Protein AF-A0AAW4FYX0-F1 (afdb_monomer)

Sequence (81 aa):
MSDEPRGSMDPAPEETPDLEAGGGVAPGDTPPDTPQTSGLSHEQPDRTKRFPAGGVGAFLGVGLLVIAMVVIIIGLIAMVF

Secondary structure (DSSP, 8-state):
------------GGGSTT--------TTSS-S----GGGTS-------SSPPHHHHHHHHHHHHHHHHHHHHHHHHHHHH-

pLDDT: mean 73.1, std 17.23, range [45.91, 98.69]

Structure (mmCIF, N/CA/C/O backbone):
data_AF-A0AAW4FYX0-F1
#
_entry.id   AF-A0AAW4FYX0-F1
#
loop_
_atom_site.group_PDB
_atom_site.id
_atom_site.type_symbol
_atom_site.label_atom_id
_atom_site.label_alt_id
_atom_site.label_comp_id
_atom_site.label_asym_id
_atom_site.label_entity_id
_atom_site.label_seq_id
_atom_site.pdbx_PDB_ins_code
_atom_site.Cartn_x
_atom_site.Cartn_y
_atom_site.Cartn_z
_atom_site.occupancy
_atom_site.B_iso_or_equiv
_atom_site.auth_seq_id
_atom_site.auth_comp_id
_atom_site.auth_asym_id
_atom_site.auth_atom_id
_atom_site.pdbx_PDB_model_num
ATOM 1 N N . MET A 1 1 ? -67.055 -2.657 14.372 1.00 47.84 1 MET A N 1
ATOM 2 C CA . MET A 1 1 ? -65.790 -2.774 15.115 1.00 47.84 1 MET A CA 1
ATOM 3 C C . MET A 1 1 ? -65.815 -4.169 15.699 1.00 47.84 1 MET A C 1
ATOM 5 O O . MET A 1 1 ? -66.496 -4.390 16.689 1.00 47.84 1 MET A O 1
ATOM 9 N N . SER A 1 2 ? -65.307 -5.123 14.928 1.00 45.91 2 SER A N 1
ATOM 10 C CA . SER A 1 2 ? -65.452 -6.553 15.188 1.00 45.91 2 SER A CA 1
ATOM 11 C C . SER A 1 2 ? -64.117 -7.040 15.724 1.00 45.91 2 SER A C 1
ATOM 13 O O . SER A 1 2 ? -63.186 -7.203 14.942 1.00 45.91 2 SER A O 1
ATOM 15 N N . ASP A 1 3 ? -64.014 -7.214 17.036 1.00 54.66 3 ASP A N 1
ATOM 16 C CA . ASP A 1 3 ? -62.835 -7.815 17.648 1.00 54.66 3 ASP A CA 1
ATOM 17 C C . ASP A 1 3 ? -63.096 -9.319 17.780 1.00 54.66 3 ASP A C 1
ATOM 19 O O . ASP A 1 3 ? -63.811 -9.779 18.669 1.00 54.66 3 ASP A O 1
ATOM 23 N N . GLU A 1 4 ? -62.569 -10.083 16.822 1.00 55.78 4 GLU A N 1
ATOM 24 C CA . GLU A 1 4 ? -62.436 -11.533 16.937 1.00 55.78 4 GLU A CA 1
ATOM 25 C C . GLU A 1 4 ? -61.558 -11.853 18.159 1.00 55.78 4 GLU A C 1
ATOM 27 O O . GLU A 1 4 ? -60.431 -11.346 18.250 1.00 55.78 4 GLU A O 1
ATOM 32 N N . PRO A 1 5 ? -62.017 -12.698 19.099 1.00 55.19 5 PRO A N 1
ATOM 33 C CA . PRO A 1 5 ? -61.180 -13.146 20.193 1.00 55.19 5 PRO A CA 1
ATOM 34 C C . PRO A 1 5 ? -60.181 -14.141 19.605 1.00 55.19 5 PRO A C 1
ATOM 36 O O . PRO A 1 5 ? -60.490 -15.313 19.393 1.00 55.19 5 PRO A O 1
ATOM 39 N N . ARG A 1 6 ? -58.977 -13.657 19.277 1.00 54.41 6 ARG A N 1
ATOM 40 C CA . ARG A 1 6 ? -57.850 -14.533 18.955 1.00 54.41 6 ARG A CA 1
ATOM 41 C C . ARG A 1 6 ? -57.685 -15.474 20.139 1.00 54.41 6 ARG A C 1
ATOM 43 O O . ARG A 1 6 ? -57.419 -15.000 21.239 1.00 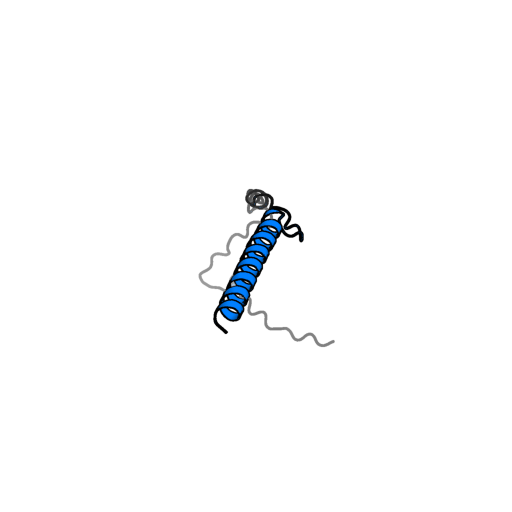54.41 6 ARG A O 1
ATOM 50 N N . GLY A 1 7 ? -57.899 -16.767 19.906 1.00 58.69 7 GLY A N 1
ATOM 51 C CA . GLY A 1 7 ? -57.735 -17.800 20.918 1.00 58.69 7 GLY A CA 1
ATOM 52 C C . GLY A 1 7 ? -56.386 -17.626 21.599 1.00 58.69 7 GLY A C 1
ATOM 53 O O . GLY A 1 7 ? -55.341 -17.843 20.984 1.00 58.69 7 GLY A O 1
ATOM 54 N N . SER A 1 8 ? -56.422 -17.170 22.847 1.00 59.97 8 SER A N 1
ATOM 55 C CA . SER A 1 8 ? -55.268 -17.166 23.723 1.00 59.97 8 SER A CA 1
ATOM 56 C C . SER A 1 8 ? -54.960 -18.627 24.013 1.00 59.97 8 SER A C 1
ATOM 58 O O . SER A 1 8 ? -55.608 -19.261 24.840 1.00 59.97 8 SER A O 1
ATOM 60 N N . MET A 1 9 ? -54.002 -19.185 23.280 1.00 61.94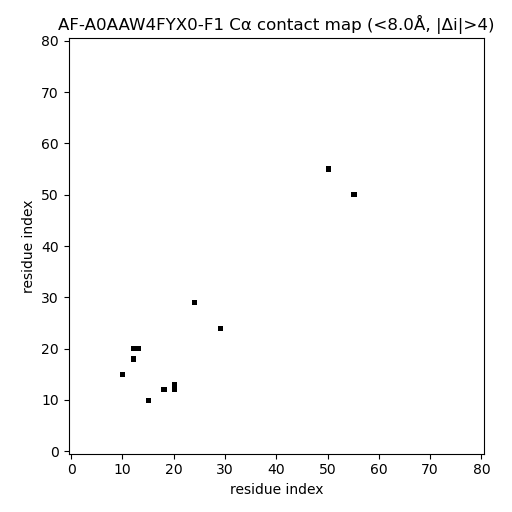 9 MET A N 1
ATOM 61 C CA . MET A 1 9 ? -53.393 -20.472 23.597 1.00 61.94 9 MET A CA 1
ATOM 62 C C . MET A 1 9 ? -52.377 -20.279 24.725 1.00 61.94 9 MET A C 1
ATOM 64 O O . MET A 1 9 ? -51.216 -20.645 24.591 1.00 61.94 9 MET A O 1
ATOM 68 N N . ASP A 1 10 ? -52.798 -19.609 25.791 1.00 62.56 10 ASP A N 1
ATOM 69 C CA . ASP A 1 10 ? -52.002 -19.455 26.997 1.00 62.56 10 ASP A CA 1
ATOM 70 C C . ASP A 1 10 ? -52.709 -20.307 28.049 1.00 62.56 10 ASP A C 1
ATOM 72 O O . ASP A 1 10 ? -53.831 -19.965 28.439 1.00 62.56 10 ASP A O 1
ATOM 76 N N . PRO A 1 11 ? -52.171 -21.491 28.391 1.00 61.94 11 PRO A N 1
ATOM 77 C CA . PRO A 1 11 ? -52.802 -22.327 29.389 1.00 61.94 11 PRO A CA 1
ATOM 78 C C . PRO A 1 11 ? -52.768 -21.571 30.715 1.00 61.94 11 PRO A C 1
ATOM 80 O O . PRO A 1 11 ? -51.708 -21.147 31.176 1.00 61.94 11 PRO A O 1
ATOM 83 N N . ALA A 1 12 ? -53.942 -21.390 31.311 1.00 60.19 12 ALA A N 1
ATOM 84 C CA . ALA A 1 12 ? -54.068 -20.913 32.675 1.00 60.19 12 ALA A CA 1
ATOM 85 C C . ALA A 1 12 ? -53.143 -21.764 33.579 1.00 60.19 12 ALA A C 1
ATOM 87 O O . ALA A 1 12 ? -53.250 -22.992 33.536 1.00 60.19 12 ALA A O 1
ATOM 88 N N . PRO A 1 13 ? -52.210 -21.171 34.351 1.00 60.22 13 PRO A N 1
ATOM 89 C CA . PRO A 1 13 ? -51.258 -21.921 35.183 1.00 60.22 13 PRO A CA 1
ATOM 90 C C . PRO A 1 13 ? -51.932 -22.886 36.171 1.00 60.22 13 PRO A C 1
ATOM 92 O O . PRO A 1 13 ? -51.390 -23.934 36.509 1.00 60.22 13 PRO A O 1
ATOM 95 N N . GLU A 1 14 ? -53.141 -22.546 36.608 1.00 60.50 14 GLU A N 1
ATOM 96 C CA . GLU A 1 14 ? -54.028 -23.371 37.425 1.00 60.50 14 GLU A CA 1
ATOM 97 C C . GLU A 1 14 ? -54.606 -24.599 36.694 1.00 60.50 14 GLU A C 1
ATOM 99 O O . GLU A 1 14 ? -55.090 -25.526 37.344 1.00 60.50 14 GLU A O 1
ATOM 104 N N . GLU A 1 15 ? -54.546 -24.631 35.362 1.00 59.34 15 GLU A N 1
ATOM 105 C CA . GLU A 1 15 ? -55.076 -25.696 34.504 1.00 59.34 15 GLU A CA 1
ATOM 106 C C . GLU A 1 15 ? -53.991 -26.616 33.922 1.00 59.34 15 GLU A C 1
ATOM 108 O O . GLU A 1 15 ? -54.327 -27.576 33.229 1.00 59.34 15 GLU A O 1
ATOM 113 N N . THR A 1 16 ? -52.705 -26.377 34.211 1.00 58.25 16 THR A N 1
ATOM 114 C CA . THR A 1 16 ? -51.596 -27.294 33.887 1.00 58.25 16 THR A CA 1
ATOM 115 C C . THR A 1 16 ? -51.319 -28.244 35.054 1.00 58.25 16 THR A C 1
ATOM 117 O O . THR A 1 16 ? -50.676 -27.841 36.026 1.00 58.25 16 THR A O 1
ATOM 120 N N . PRO A 1 17 ? -51.766 -29.514 34.999 1.00 57.75 17 PRO A N 1
ATOM 121 C CA . PRO A 1 17 ? -51.461 -30.481 36.045 1.00 57.75 17 PRO A CA 1
ATOM 122 C C . PRO A 1 17 ? -49.967 -30.818 35.968 1.00 57.75 17 PRO A C 1
ATOM 124 O O . PRO A 1 17 ? -49.489 -31.132 34.879 1.00 57.75 17 PRO A O 1
ATOM 127 N N . ASP A 1 18 ? -49.276 -30.781 37.114 1.00 57.19 18 ASP A N 1
ATOM 128 C CA . ASP A 1 18 ? -47.821 -31.000 37.307 1.00 57.19 18 ASP A CA 1
ATOM 129 C C . ASP A 1 18 ? -46.921 -29.746 37.285 1.00 57.19 18 ASP A C 1
ATOM 131 O O . ASP A 1 18 ? -45.698 -29.854 37.271 1.00 57.19 18 ASP A O 1
ATOM 135 N N . LEU A 1 19 ? -47.501 -28.542 37.344 1.00 59.22 19 LEU A N 1
ATOM 136 C CA . LEU A 1 19 ? -46.765 -27.326 37.701 1.00 59.22 19 LEU A CA 1
ATOM 137 C C . LEU A 1 19 ? -47.272 -26.828 39.060 1.00 59.22 19 L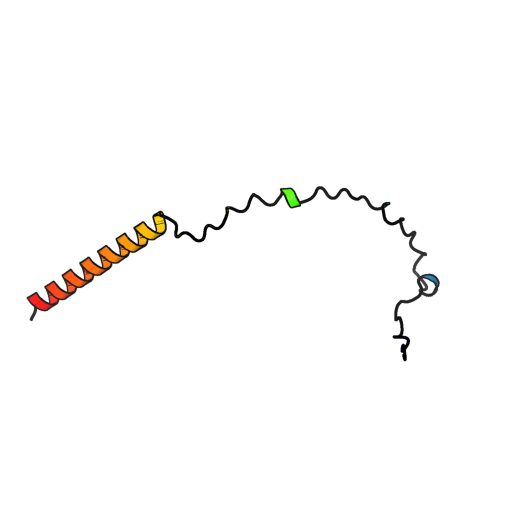EU A C 1
ATOM 139 O O . LEU A 1 19 ? -48.423 -26.406 39.171 1.00 59.22 19 LEU A O 1
ATOM 143 N N . GLU A 1 20 ? -46.443 -26.850 40.114 1.00 62.25 20 GLU A N 1
ATOM 144 C CA . GLU A 1 20 ? -46.714 -25.986 41.267 1.00 62.25 20 GLU A CA 1
ATOM 145 C C . GLU A 1 20 ? -46.883 -24.551 40.756 1.00 62.25 20 GLU A C 1
ATOM 147 O O . GLU A 1 20 ? -46.114 -24.119 39.895 1.00 62.25 20 GLU A O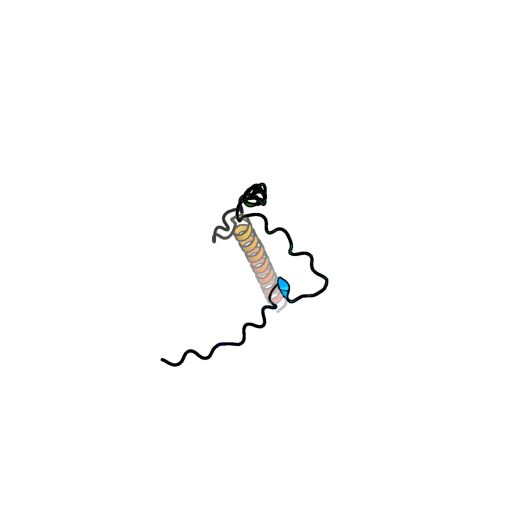 1
ATOM 152 N N . ALA A 1 21 ? -47.869 -23.807 41.276 1.00 62.94 21 ALA A N 1
ATOM 153 C CA . ALA A 1 21 ? -48.043 -22.391 40.963 1.00 62.94 21 ALA A CA 1
ATOM 154 C C . ALA A 1 21 ? -46.741 -21.660 41.311 1.00 62.94 21 ALA A C 1
ATOM 156 O O . ALA A 1 21 ? -46.488 -21.336 42.474 1.00 62.94 21 ALA A O 1
ATOM 157 N N . GLY A 1 22 ? -45.869 -21.502 40.312 1.00 62.81 22 GLY A N 1
ATOM 158 C CA . GLY A 1 22 ? -44.533 -20.970 40.490 1.00 62.81 22 GLY A CA 1
ATOM 159 C C . GLY A 1 22 ? -44.668 -19.622 41.167 1.00 62.81 22 GLY A C 1
ATOM 160 O O . GLY A 1 22 ? -45.362 -18.747 40.651 1.00 62.81 22 GLY A O 1
ATOM 161 N N . GLY A 1 23 ? -44.072 -19.485 42.352 1.00 67.75 23 GLY A N 1
ATOM 162 C CA . GLY A 1 23 ? -44.092 -18.243 43.110 1.00 67.75 23 GLY A CA 1
ATOM 163 C C . GLY A 1 23 ? -43.454 -17.145 42.272 1.00 67.75 23 GLY A C 1
ATOM 164 O O . GLY A 1 23 ? -42.231 -17.018 42.243 1.00 67.75 23 GLY A O 1
ATOM 165 N N . GLY A 1 24 ? -44.284 -16.396 41.548 1.00 63.62 24 GLY A N 1
ATOM 166 C CA . GLY A 1 24 ? -43.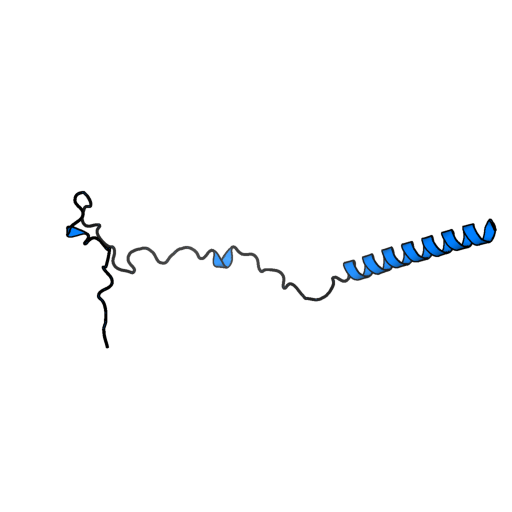857 -15.250 40.770 1.00 63.62 24 GLY A CA 1
ATOM 167 C C . GLY A 1 24 ? -43.234 -14.249 41.725 1.00 63.62 24 GLY A C 1
ATOM 168 O O . GLY A 1 24 ? -43.914 -13.704 42.592 1.00 63.62 24 GLY A O 1
ATOM 169 N N . VAL A 1 25 ? -41.929 -14.039 41.598 1.00 59.28 25 VAL A N 1
ATOM 170 C CA . VAL A 1 25 ? -41.258 -12.928 42.267 1.00 59.28 25 VAL A CA 1
ATOM 171 C C . VAL A 1 25 ? -41.836 -11.636 41.691 1.00 59.28 25 VAL A C 1
ATOM 173 O O . VAL A 1 25 ? -42.072 -11.555 40.480 1.00 59.28 25 VAL A O 1
ATOM 176 N N . ALA A 1 26 ? -42.133 -10.645 42.534 1.00 58.50 26 ALA A N 1
ATOM 177 C CA . ALA A 1 26 ? -42.678 -9.392 42.028 1.00 58.50 26 ALA A CA 1
ATOM 178 C C . ALA A 1 26 ? -41.675 -8.787 41.027 1.00 58.50 26 ALA A C 1
ATOM 180 O O . ALA A 1 26 ? -40.464 -8.931 41.220 1.00 58.50 26 ALA A O 1
ATOM 181 N N . PRO A 1 27 ? -42.121 -8.126 39.945 1.00 58.59 27 PRO A N 1
ATOM 182 C CA . PRO A 1 27 ? -41.207 -7.410 39.062 1.00 58.59 27 PRO A CA 1
ATOM 183 C C . PRO A 1 27 ? -40.342 -6.430 39.881 1.00 58.59 27 PRO A C 1
ATOM 185 O O . PRO A 1 27 ? -40.851 -5.434 40.390 1.00 58.59 27 PRO A O 1
ATOM 188 N N . GLY A 1 28 ? -39.053 -6.753 40.054 1.00 58.97 28 GLY A N 1
ATOM 189 C CA . GLY A 1 28 ? -38.119 -6.056 40.954 1.00 58.97 28 GLY A CA 1
ATOM 190 C C . GLY A 1 28 ? -37.433 -6.937 42.015 1.00 58.97 28 GLY A C 1
ATOM 191 O O . GLY A 1 28 ? -36.380 -6.553 42.513 1.00 58.97 28 GLY A O 1
ATOM 192 N N . ASP A 1 29 ? -37.968 -8.126 42.312 1.00 60.44 29 ASP A N 1
ATOM 193 C CA . ASP A 1 29 ? -37.405 -9.090 43.280 1.00 60.44 29 ASP A CA 1
ATOM 194 C C . ASP A 1 29 ? -36.351 -10.031 42.657 1.00 60.44 29 ASP A C 1
ATOM 196 O O . ASP A 1 29 ? -35.645 -10.753 43.361 1.00 60.44 29 ASP A O 1
ATOM 200 N N . THR A 1 30 ? -36.211 -10.026 41.326 1.00 61.78 30 THR A N 1
ATOM 201 C CA . THR A 1 30 ? -35.028 -10.562 40.633 1.00 61.78 30 THR A CA 1
ATOM 202 C C . THR A 1 30 ? -34.020 -9.416 40.480 1.00 61.78 30 THR A C 1
ATOM 204 O O . THR A 1 30 ? -34.405 -8.366 39.966 1.00 61.78 30 THR A O 1
ATOM 207 N N . PRO A 1 31 ? -32.758 -9.567 40.916 1.00 61.31 31 PRO A N 1
ATOM 208 C CA . PRO A 1 31 ? -31.816 -8.450 41.030 1.00 61.31 31 PRO A CA 1
ATOM 209 C C . PRO A 1 31 ? -31.678 -7.626 39.736 1.00 61.31 31 PRO A C 1
ATOM 211 O O . PRO A 1 31 ? -31.339 -8.206 38.701 1.00 61.31 31 PRO A O 1
ATOM 214 N N . PRO A 1 32 ? -31.824 -6.288 39.754 1.00 65.56 32 PRO A N 1
ATOM 215 C CA . PRO A 1 32 ? -31.338 -5.438 38.676 1.00 65.56 32 PRO A CA 1
ATOM 216 C C . PRO A 1 32 ? -29.861 -5.087 38.906 1.00 65.56 32 PRO A C 1
ATOM 218 O O . PRO A 1 32 ? -29.505 -3.922 38.929 1.00 65.56 32 PRO A O 1
ATOM 221 N N . ASP A 1 33 ? -28.994 -6.083 39.068 1.00 55.66 33 ASP A N 1
ATOM 222 C CA . ASP A 1 33 ? -27.544 -5.875 39.164 1.00 55.66 33 ASP A CA 1
ATOM 223 C C . ASP A 1 33 ? -26.818 -6.933 38.330 1.00 55.66 33 ASP A C 1
ATOM 225 O O . ASP A 1 33 ? -25.949 -7.667 38.798 1.00 55.66 33 ASP A O 1
ATOM 229 N N . THR A 1 34 ? -27.153 -7.029 37.042 1.00 55.81 34 THR A N 1
ATOM 230 C CA . THR A 1 34 ? -26.116 -7.469 36.108 1.00 55.81 34 THR A CA 1
ATOM 231 C C . THR A 1 34 ? -25.065 -6.360 36.107 1.00 55.81 34 THR A C 1
ATOM 233 O O . THR A 1 34 ? -25.422 -5.245 35.704 1.00 55.81 34 THR A O 1
ATOM 236 N N . PRO A 1 35 ? -23.800 -6.589 36.518 1.00 55.41 35 PRO A N 1
ATOM 237 C CA . PRO A 1 35 ? -22.742 -5.655 36.174 1.00 55.41 35 PRO A CA 1
ATOM 238 C C . PRO A 1 35 ? -22.801 -5.500 34.659 1.00 55.41 35 PRO A C 1
ATOM 240 O O . PRO A 1 35 ? -22.608 -6.457 33.908 1.00 55.41 35 PRO A O 1
ATOM 243 N N . GLN A 1 36 ? -23.209 -4.310 34.230 1.00 58.12 36 GLN A N 1
ATOM 244 C CA . GLN A 1 36 ? -23.365 -3.965 32.832 1.00 58.12 36 GLN A CA 1
ATOM 245 C C . GLN A 1 36 ? -22.091 -4.377 32.093 1.00 58.12 36 GLN A C 1
ATOM 247 O O . GLN A 1 36 ? -21.016 -3.825 32.320 1.00 58.12 36 GLN A O 1
ATOM 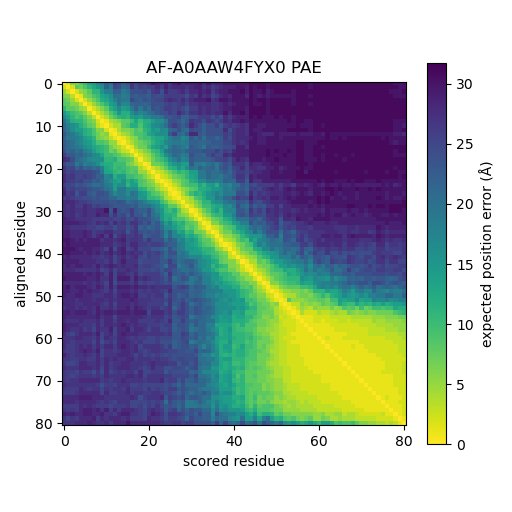252 N N . THR A 1 37 ? -22.210 -5.313 31.154 1.00 59.28 37 THR A N 1
ATOM 253 C CA . THR A 1 37 ? -21.134 -5.588 30.195 1.00 59.28 37 THR A CA 1
ATOM 254 C C . THR A 1 37 ? -20.956 -4.431 29.207 1.00 59.28 37 THR A C 1
ATOM 256 O O . THR A 1 37 ? -20.043 -4.466 28.386 1.00 59.28 37 THR A O 1
ATOM 259 N N . SER A 1 38 ? -21.773 -3.372 29.307 1.00 58.31 38 SER A N 1
ATOM 260 C CA . SER A 1 38 ? -21.620 -2.105 28.577 1.00 58.31 38 SER A CA 1
ATOM 261 C C . SER A 1 38 ? -20.321 -1.350 28.900 1.00 58.31 38 SER A C 1
ATOM 263 O O . SER A 1 38 ? -20.045 -0.345 28.259 1.00 58.31 38 SER A O 1
ATOM 265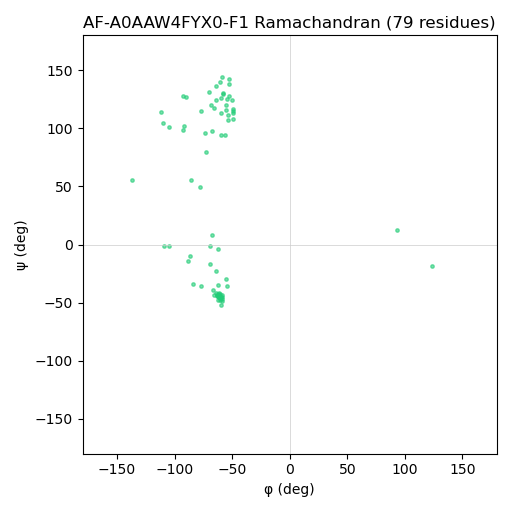 N N . GLY A 1 39 ? -19.501 -1.844 29.840 1.00 54.12 39 GLY A N 1
ATOM 266 C CA . GLY A 1 39 ? -18.110 -1.417 30.055 1.00 54.12 39 GLY A CA 1
ATOM 267 C C . GLY A 1 39 ? -17.035 -2.445 29.658 1.00 54.12 39 GLY A C 1
ATOM 268 O O . GLY A 1 39 ? -15.852 -2.161 29.803 1.00 54.12 39 GLY A O 1
ATOM 269 N N . LEU A 1 40 ? -17.411 -3.640 29.180 1.00 59.25 40 LEU A N 1
ATOM 270 C CA . LEU A 1 40 ? -16.465 -4.667 28.698 1.00 59.25 40 LEU A CA 1
ATOM 271 C C . LEU A 1 40 ? -16.130 -4.522 27.211 1.00 59.25 40 LEU A C 1
ATOM 273 O O . LEU A 1 40 ? -15.192 -5.148 26.718 1.00 59.25 40 LEU A O 1
ATOM 277 N N . SER A 1 41 ? -16.900 -3.720 26.478 1.00 65.12 41 SER A N 1
ATOM 278 C CA . SER A 1 41 ? -16.503 -3.319 25.133 1.00 65.12 41 SER A CA 1
ATOM 279 C C . SER A 1 41 ? -15.433 -2.242 25.269 1.00 65.12 41 SER A C 1
ATOM 281 O O . SER A 1 41 ? -15.710 -1.162 25.783 1.00 65.12 41 SER A O 1
ATOM 283 N N . HIS A 1 42 ? -14.206 -2.541 24.831 1.00 65.12 42 HIS A N 1
ATOM 284 C CA . HIS A 1 42 ? -13.193 -1.508 24.624 1.00 65.12 42 HIS A CA 1
ATOM 285 C C . HIS A 1 42 ? -13.772 -0.411 23.729 1.00 65.12 42 HIS A C 1
ATOM 287 O O . HIS A 1 42 ? -14.503 -0.719 22.783 1.00 65.12 42 HIS A O 1
ATOM 293 N N . GLU A 1 43 ? -13.422 0.844 24.018 1.00 68.31 43 GLU A N 1
ATOM 294 C CA . GLU A 1 43 ? -13.768 1.980 23.172 1.00 68.31 43 GLU A CA 1
ATOM 295 C C . GLU A 1 43 ? -13.387 1.653 21.729 1.00 68.31 43 GLU A C 1
ATOM 297 O O . GLU A 1 43 ? -12.222 1.399 21.407 1.00 68.31 43 GLU A O 1
ATOM 302 N N . GLN A 1 44 ? -14.407 1.522 20.880 1.00 67.31 44 GLN A N 1
ATOM 303 C CA . GLN A 1 44 ? -14.202 1.118 19.505 1.00 67.31 44 GLN A CA 1
ATOM 304 C C . GLN A 1 44 ? -13.484 2.286 18.831 1.00 67.31 44 GLN A C 1
ATOM 306 O O . GLN A 1 44 ? -14.038 3.386 18.836 1.00 67.31 44 GLN A O 1
ATOM 311 N N . PRO A 1 45 ? -12.265 2.095 18.285 1.00 69.00 45 PRO A N 1
ATOM 312 C CA . PRO A 1 45 ? -11.562 3.186 17.639 1.00 69.00 45 PRO A CA 1
ATOM 313 C C . PRO A 1 45 ? -12.489 3.770 16.587 1.00 69.00 45 PRO A C 1
ATOM 315 O O . PRO A 1 45 ? -12.995 3.018 15.742 1.00 69.00 45 PRO A O 1
ATOM 318 N N . ASP A 1 46 ? -12.724 5.081 16.656 1.00 70.62 46 ASP A N 1
ATOM 319 C CA . ASP A 1 46 ? -13.530 5.771 15.665 1.00 70.62 46 ASP A CA 1
ATOM 320 C C . ASP A 1 46 ? -13.014 5.370 14.291 1.00 70.62 46 ASP A C 1
ATOM 322 O O . ASP A 1 46 ? -11.862 5.637 13.922 1.00 70.62 46 ASP A O 1
ATOM 326 N N . ARG A 1 47 ? -13.859 4.666 13.532 1.00 61.62 47 ARG A N 1
ATOM 327 C CA . ARG A 1 47 ? -13.520 4.242 12.180 1.00 61.62 47 ARG A CA 1
ATOM 328 C C . ARG A 1 47 ? -13.564 5.491 11.310 1.00 61.62 47 ARG A C 1
ATOM 330 O O . ARG A 1 47 ? -14.555 5.776 10.639 1.00 61.62 47 ARG A O 1
ATOM 337 N N . THR A 1 48 ? -12.502 6.289 11.376 1.00 65.69 48 THR A N 1
ATOM 338 C CA . THR A 1 48 ? -12.370 7.477 10.547 1.00 65.69 48 THR A CA 1
ATOM 339 C C . THR A 1 48 ? -12.447 7.022 9.094 1.00 65.69 48 THR A C 1
ATOM 341 O O . THR A 1 48 ? -11.775 6.083 8.672 1.00 65.69 48 THR A O 1
ATOM 344 N N . LYS A 1 49 ? -13.290 7.678 8.293 1.00 66.56 49 LYS A N 1
ATOM 345 C CA . LYS A 1 49 ? -13.438 7.398 6.850 1.00 66.56 49 LYS A CA 1
ATOM 346 C C . LYS A 1 49 ? -12.180 7.772 6.049 1.00 66.56 49 LYS A C 1
ATOM 348 O O . LYS A 1 49 ? -12.213 7.810 4.823 1.00 66.56 49 LYS A O 1
ATOM 353 N N . ARG A 1 50 ? -11.086 8.120 6.732 1.00 71.44 50 ARG A N 1
ATOM 354 C CA . ARG A 1 50 ? -9.861 8.612 6.127 1.00 71.44 50 ARG A CA 1
ATOM 355 C C . ARG A 1 50 ? -8.934 7.437 5.892 1.00 71.44 50 ARG A C 1
ATOM 357 O O . ARG A 1 50 ? -8.659 6.656 6.798 1.00 71.44 50 ARG A O 1
ATOM 364 N N . PHE A 1 51 ? -8.454 7.331 4.660 1.00 72.19 51 PHE A N 1
ATOM 365 C CA . PHE A 1 51 ? -7.466 6.327 4.316 1.00 72.19 51 PHE A CA 1
ATOM 366 C C . PHE A 1 51 ? -6.227 6.513 5.211 1.00 72.19 51 PHE A C 1
ATOM 368 O O . PHE A 1 51 ? -5.748 7.648 5.328 1.00 72.19 51 PHE A O 1
ATOM 375 N N . PRO A 1 52 ? -5.723 5.458 5.876 1.00 78.12 52 PRO A N 1
ATOM 376 C CA . PRO A 1 52 ? -4.569 5.584 6.756 1.00 78.12 52 PRO A CA 1
ATOM 377 C C . PRO A 1 52 ? -3.368 6.085 5.950 1.00 78.12 52 PRO A C 1
ATOM 379 O O . PRO A 1 52 ? -3.144 5.640 4.823 1.00 78.12 52 PRO A O 1
ATOM 382 N N . ALA A 1 53 ? -2.573 6.994 6.525 1.00 74.94 53 ALA A N 1
ATOM 383 C CA . ALA A 1 53 ? -1.412 7.582 5.847 1.00 74.94 53 ALA A CA 1
ATOM 384 C C . ALA A 1 53 ? -0.435 6.511 5.320 1.00 74.94 53 ALA A C 1
ATOM 386 O O . ALA A 1 53 ? 0.094 6.642 4.217 1.00 74.94 53 ALA A O 1
ATOM 387 N N . GLY A 1 54 ? -0.278 5.402 6.056 1.00 81.31 54 GLY A N 1
ATOM 388 C CA . GLY A 1 54 ? 0.499 4.243 5.606 1.00 81.31 54 GLY A CA 1
ATOM 389 C C . GLY A 1 54 ? -0.067 3.575 4.348 1.00 81.31 54 GLY A C 1
ATOM 390 O O . GLY A 1 54 ? 0.693 3.156 3.481 1.00 81.31 54 GLY A O 1
ATOM 391 N N . GLY A 1 55 ? -1.393 3.545 4.190 1.00 84.50 55 GLY A N 1
ATOM 392 C CA . GLY A 1 55 ? -2.043 3.032 2.988 1.00 84.50 55 GLY A CA 1
ATOM 393 C C . GLY A 1 55 ? -1.773 3.901 1.757 1.00 84.50 55 GLY A C 1
ATOM 394 O O . GLY A 1 55 ? -1.510 3.370 0.682 1.00 84.50 55 GLY A O 1
ATOM 395 N N . VAL A 1 56 ? -1.766 5.230 1.910 1.00 88.56 56 VAL A N 1
ATOM 396 C CA . VAL A 1 56 ? -1.403 6.151 0.816 1.00 88.56 56 VAL A CA 1
ATOM 397 C C . VAL A 1 56 ? 0.050 5.931 0.386 1.00 88.56 56 VAL A C 1
ATOM 399 O O . VAL A 1 56 ? 0.328 5.821 -0.806 1.00 88.56 56 VAL A O 1
ATOM 402 N N . GLY A 1 57 ? 0.967 5.798 1.351 1.00 92.62 57 GLY A N 1
ATOM 403 C CA . GLY A 1 57 ? 2.374 5.499 1.075 1.00 92.62 57 GLY A CA 1
ATOM 404 C C . GLY A 1 57 ? 2.569 4.168 0.345 1.00 92.62 57 GLY A C 1
ATOM 405 O O . GLY A 1 57 ? 3.319 4.110 -0.627 1.00 92.62 57 GLY A O 1
ATOM 406 N N . ALA A 1 58 ? 1.848 3.119 0.754 1.00 93.44 58 ALA A N 1
ATOM 407 C CA . ALA A 1 58 ? 1.897 1.817 0.092 1.00 93.44 58 ALA A CA 1
ATOM 408 C C . ALA A 1 58 ? 1.427 1.894 -1.370 1.00 93.44 58 ALA A C 1
ATOM 410 O O . ALA A 1 58 ? 2.107 1.379 -2.257 1.00 93.44 58 ALA A O 1
ATOM 411 N N . PHE A 1 59 ? 0.316 2.587 -1.645 1.00 94.88 59 PHE A N 1
ATOM 412 C CA . PHE A 1 59 ? -0.169 2.774 -3.016 1.00 94.88 59 PHE A CA 1
ATOM 413 C C . PHE A 1 59 ? 0.811 3.554 -3.889 1.00 94.88 59 PHE A C 1
ATOM 415 O O . PHE A 1 59 ? 1.048 3.161 -5.029 1.00 94.88 59 PHE A O 1
ATOM 422 N N . LEU A 1 60 ? 1.408 4.624 -3.359 1.00 96.44 60 LEU A N 1
ATOM 423 C CA . LEU A 1 60 ? 2.432 5.383 -4.077 1.00 96.44 60 LEU A CA 1
ATOM 424 C C . LEU A 1 60 ? 3.666 4.526 -4.379 1.00 96.44 60 LEU A C 1
ATOM 426 O O . LEU A 1 60 ? 4.159 4.546 -5.505 1.00 96.44 60 LEU A O 1
ATOM 430 N N . GLY A 1 61 ? 4.133 3.741 -3.405 1.00 97.25 61 GLY A N 1
ATOM 431 C CA . GLY A 1 61 ? 5.276 2.846 -3.579 1.00 97.25 61 GLY A CA 1
ATOM 432 C C . GLY A 1 61 ? 5.028 1.774 -4.642 1.00 97.25 61 GLY A C 1
ATOM 433 O O . GLY A 1 61 ? 5.844 1.600 -5.547 1.00 97.25 61 GLY A O 1
ATOM 434 N N . VAL A 1 62 ? 3.875 1.101 -4.585 1.00 98.00 62 VAL A N 1
ATOM 435 C CA . VAL A 1 62 ? 3.478 0.103 -5.593 1.00 98.00 62 VAL A CA 1
ATOM 436 C C . VAL A 1 62 ? 3.304 0.753 -6.966 1.00 98.00 62 VAL A C 1
ATOM 438 O O . VAL A 1 62 ? 3.791 0.216 -7.958 1.00 98.00 62 VAL A O 1
ATOM 441 N N . GLY A 1 63 ? 2.667 1.925 -7.040 1.00 98.25 63 GLY A N 1
ATOM 442 C CA . GLY A 1 63 ? 2.492 2.661 -8.293 1.00 98.25 63 GLY A CA 1
ATOM 443 C C . GLY A 1 63 ? 3.825 3.009 -8.956 1.00 98.25 63 GLY A C 1
ATOM 444 O O . GLY A 1 63 ? 4.000 2.767 -10.149 1.00 98.25 63 GLY A O 1
ATOM 445 N N . LEU A 1 64 ? 4.797 3.498 -8.181 1.00 98.50 64 LEU A N 1
ATOM 446 C CA . LEU A 1 64 ? 6.132 3.814 -8.688 1.00 98.50 64 LEU A CA 1
ATOM 447 C C . LEU A 1 64 ? 6.868 2.564 -9.195 1.00 98.50 6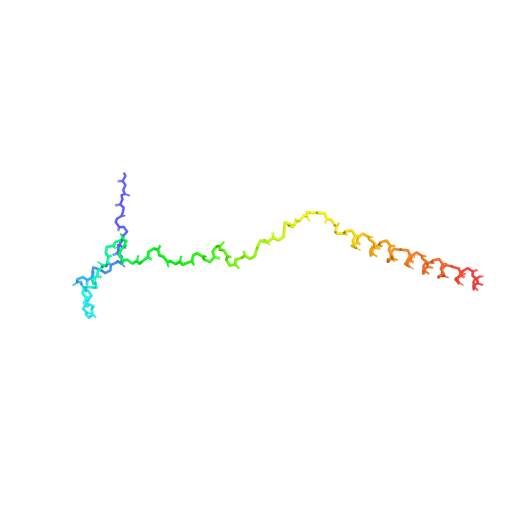4 LEU A C 1
ATOM 449 O O . LEU A 1 64 ? 7.486 2.606 -10.257 1.00 98.50 64 LEU A O 1
ATOM 453 N N . LEU A 1 65 ? 6.764 1.447 -8.469 1.00 98.44 65 LEU A N 1
ATOM 454 C CA . LEU A 1 65 ? 7.346 0.166 -8.874 1.00 98.44 65 LEU A CA 1
ATOM 455 C C . LEU A 1 65 ? 6.768 -0.321 -10.211 1.00 98.44 65 LEU A C 1
ATOM 457 O O . LEU A 1 65 ? 7.519 -0.728 -11.097 1.00 98.44 65 LEU A O 1
ATOM 461 N N . VAL A 1 66 ? 5.443 -0.256 -10.371 1.00 98.62 66 VAL A N 1
ATOM 462 C CA . VAL A 1 66 ? 4.763 -0.651 -11.614 1.00 98.62 66 VAL A CA 1
ATOM 463 C C . VAL A 1 66 ? 5.205 0.236 -12.777 1.00 98.62 66 VAL A C 1
ATOM 465 O O . VAL A 1 66 ? 5.535 -0.283 -13.840 1.00 98.62 66 VAL A O 1
ATOM 468 N N . ILE A 1 67 ? 5.282 1.555 -12.577 1.00 98.62 67 ILE A N 1
ATOM 469 C CA . ILE A 1 67 ? 5.771 2.488 -13.603 1.00 98.62 67 ILE A CA 1
ATOM 470 C C . ILE A 1 67 ? 7.206 2.137 -14.011 1.00 98.62 67 ILE A C 1
ATOM 472 O O . ILE A 1 67 ? 7.492 2.037 -15.203 1.00 98.62 67 ILE A O 1
ATOM 476 N N . ALA A 1 68 ? 8.097 1.896 -13.045 1.00 98.62 68 ALA A N 1
ATOM 477 C CA . ALA A 1 68 ? 9.479 1.511 -13.324 1.00 98.62 68 ALA A CA 1
ATOM 478 C C . ALA A 1 68 ? 9.556 0.215 -14.148 1.00 98.62 68 ALA A C 1
ATOM 480 O O . ALA A 1 68 ? 10.296 0.150 -15.129 1.00 98.62 68 ALA A O 1
ATOM 481 N N . MET A 1 69 ? 8.748 -0.792 -13.804 1.00 98.69 69 MET A N 1
ATOM 482 C CA . MET A 1 69 ? 8.669 -2.042 -14.565 1.00 98.69 69 MET A CA 1
ATOM 483 C C . MET A 1 69 ? 8.203 -1.815 -16.005 1.00 98.69 69 MET A C 1
ATOM 485 O O . MET A 1 69 ? 8.815 -2.341 -16.930 1.00 98.69 69 MET A O 1
ATOM 489 N N . VAL A 1 70 ? 7.162 -1.004 -16.211 1.00 98.62 70 VAL A N 1
ATOM 490 C CA . VAL A 1 70 ? 6.655 -0.677 -17.553 1.00 98.62 70 VAL A CA 1
ATOM 491 C C . VAL A 1 70 ? 7.722 0.027 -18.390 1.00 98.62 70 VAL A C 1
ATOM 493 O O . VAL A 1 70 ? 7.926 -0.342 -19.544 1.00 98.62 70 VAL A O 1
ATOM 496 N N . VAL A 1 71 ? 8.446 0.990 -17.812 1.00 98.62 71 VAL A N 1
ATOM 497 C CA . VAL A 1 71 ? 9.552 1.679 -18.498 1.00 98.62 71 VAL A CA 1
ATOM 498 C C . VAL A 1 71 ? 10.638 0.692 -18.918 1.00 98.62 71 VAL A C 1
ATOM 500 O O . VAL A 1 71 ? 11.091 0.744 -20.059 1.00 98.62 71 VAL A O 1
ATOM 503 N N . ILE A 1 72 ? 11.025 -0.230 -18.032 1.00 98.38 72 ILE A N 1
ATOM 504 C CA . ILE A 1 72 ? 12.019 -1.265 -18.345 1.00 98.38 72 ILE A CA 1
ATOM 505 C C . ILE A 1 72 ? 11.528 -2.146 -19.494 1.00 98.38 72 ILE A C 1
ATOM 507 O O . ILE A 1 72 ? 12.265 -2.358 -20.449 1.00 98.38 72 ILE A O 1
ATOM 511 N N . ILE A 1 73 ? 10.283 -2.625 -19.440 1.00 98.44 73 ILE A N 1
ATOM 512 C CA . ILE A 1 73 ? 9.703 -3.478 -20.486 1.00 98.44 73 ILE A CA 1
ATOM 513 C C . ILE A 1 73 ? 9.712 -2.760 -21.837 1.00 98.44 73 ILE A C 1
ATOM 515 O O . ILE A 1 73 ? 10.180 -3.322 -22.824 1.00 98.44 73 ILE A O 1
ATOM 519 N N . ILE A 1 74 ? 9.239 -1.513 -21.882 1.00 98.38 74 ILE A N 1
ATOM 520 C CA . ILE A 1 74 ? 9.229 -0.712 -23.111 1.00 98.38 74 ILE A CA 1
ATOM 521 C C . ILE A 1 74 ? 10.656 -0.492 -23.618 1.00 98.38 74 ILE A C 1
ATOM 523 O O . ILE A 1 74 ? 10.902 -0.645 -24.811 1.00 98.38 74 ILE A O 1
ATOM 527 N N . GLY A 1 75 ? 11.601 -0.179 -22.729 1.00 98.06 75 GLY A N 1
ATOM 528 C CA . GLY A 1 75 ? 13.008 0.002 -23.083 1.00 98.06 75 GLY A CA 1
ATOM 529 C C . GLY A 1 75 ? 13.637 -1.263 -23.667 1.00 98.06 75 GLY A C 1
ATOM 530 O O . GLY A 1 75 ? 14.343 -1.187 -24.667 1.00 98.06 75 GLY A O 1
ATOM 531 N N . LEU A 1 76 ? 13.339 -2.432 -23.095 1.00 97.81 76 LEU A N 1
ATOM 532 C CA . LEU A 1 76 ? 13.805 -3.720 -23.613 1.00 97.81 76 LEU A CA 1
ATOM 533 C C . LEU A 1 76 ? 13.199 -4.032 -24.983 1.00 97.81 76 LEU A C 1
ATOM 535 O O . LEU A 1 76 ? 13.916 -4.460 -25.879 1.00 97.81 76 LEU A O 1
ATOM 539 N N . ILE A 1 77 ? 11.901 -3.783 -25.167 1.00 97.56 77 ILE A N 1
ATOM 540 C CA . ILE A 1 77 ? 11.233 -3.950 -26.463 1.00 97.56 77 ILE A CA 1
ATOM 541 C C . ILE A 1 77 ? 11.892 -3.039 -27.505 1.00 97.56 77 ILE A C 1
ATOM 543 O O . ILE A 1 77 ? 12.330 -3.522 -28.541 1.00 97.56 77 ILE A O 1
ATOM 54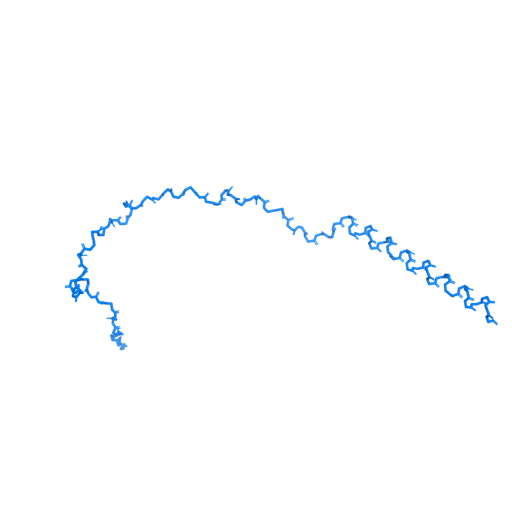7 N N . ALA A 1 78 ? 12.035 -1.747 -27.210 1.00 96.75 78 ALA A N 1
ATOM 548 C CA . ALA A 1 78 ? 12.645 -0.778 -28.121 1.00 96.75 78 ALA A CA 1
ATOM 549 C C . ALA A 1 78 ? 14.131 -1.047 -28.417 1.00 96.75 78 ALA A C 1
ATOM 551 O O . ALA A 1 78 ? 14.640 -0.571 -29.421 1.00 96.75 78 ALA A O 1
ATOM 552 N N . MET A 1 79 ? 14.839 -1.762 -27.538 1.00 96.19 79 MET A N 1
ATOM 553 C CA . MET A 1 79 ? 16.218 -2.194 -27.778 1.00 96.19 79 MET A CA 1
ATOM 554 C C . MET A 1 79 ? 16.291 -3.396 -28.732 1.00 96.19 79 MET A C 1
ATOM 556 O O . MET A 1 79 ? 17.268 -3.536 -29.465 1.00 96.19 79 MET A O 1
ATOM 560 N N . VAL A 1 80 ? 15.320 -4.309 -28.653 1.00 95.06 80 VAL A N 1
ATOM 561 C CA . VAL A 1 80 ? 15.335 -5.591 -29.376 1.00 95.06 80 VAL A CA 1
ATOM 562 C C . VAL A 1 80 ? 14.810 -5.462 -30.808 1.00 95.06 80 VAL A C 1
ATOM 564 O O . VAL A 1 80 ? 15.282 -6.194 -31.679 1.00 95.06 80 VAL A O 1
ATOM 567 N N . PHE A 1 81 ? 13.834 -4.582 -31.036 1.00 83.19 81 PHE A N 1
ATOM 568 C CA . PHE A 1 81 ? 13.286 -4.275 -32.362 1.00 83.19 81 PHE A CA 1
ATOM 569 C C . PHE A 1 81 ? 14.065 -3.152 -33.048 1.00 83.19 81 PHE A C 1
ATOM 571 O O . PHE A 1 81 ? 14.236 -3.249 -34.284 1.00 83.19 81 PHE A O 1
#

Solvent-accessible surface area (backbone atoms only — not comparable to full-atom values): 5577 Å² total; per-residue (Å²): 138,85,81,76,82,72,81,73,88,65,79,55,67,92,74,44,88,95,51,77,81,70,81,75,67,59,96,75,70,61,79,93,69,71,80,67,64,87,71,71,60,71,85,72,75,80,82,63,94,62,79,54,69,69,56,55,51,50,51,52,53,52,51,52,51,52,52,52,51,50,53,51,52,51,51,53,52,69,70,74,108

Foldseek 3Di:
DDDDPPPPPPPDQVRDPPDDPPPDDPVPNPDPDPPPCVVVDDDDPPPPPDDPPVNVVVVVVVVVVVVVVVVVVVVVVVVVD

InterPro domains:
  IPR045512 Protein of unknown function DUF6480 [PF20088] (6-76)

Mean predicted aligned error: 19.47 Å

Organism: Gordonia rubripertincta (NCBI:txid36822)

Radius of gyration: 35.79 Å; Cα contacts (8 Å, |Δi|>4): 6; chains: 1; bounding box: 82×40×76 Å